Protein AF-A0A2S9GQW7-F1 (afdb_monomer_lite)

Sequence (70 aa):
DALARTHSALAGYAEVMRRHDVAAVRMVATSAARDVANRDQFFAMTSDVLGAVVPGAVAEVITGTEEAEL

Radius of gyration: 12.33 Å; chains: 1; bounding box: 27×32×24 Å

Foldseek 3Di:
DVLVVVLVVLLVVLVVLQVVLPADDAAEDEPVLVPPPVNVVQFVSQQVRCCSRYNPDTYDYDYPVVVVVD

Secondary structure (DSSP, 8-state):
-HHHHHHHHHHHHHHHHHHTT------EE-HHHHT-TTHHHHHHHHHHHHHTTSTT---EE--HHHHHH-

Structure (mmCIF, N/CA/C/O backbone):
data_AF-A0A2S9GQW7-F1
#
_entry.id   AF-A0A2S9GQW7-F1
#
loop_
_atom_site.group_PDB
_atom_site.id
_atom_site.type_symbol
_atom_site.label_atom_id
_atom_site.label_alt_id
_atom_site.label_comp_id
_atom_site.label_asym_id
_atom_site.label_entity_id
_atom_site.label_seq_id
_atom_site.pdbx_PDB_ins_code
_atom_site.Cartn_x
_atom_site.Cartn_y
_atom_site.Cartn_z
_atom_site.occupancy
_atom_site.B_iso_or_equiv
_atom_site.auth_seq_id
_atom_site.auth_comp_id
_atom_site.auth_asym_id
_atom_site.auth_atom_id
_atom_site.pdbx_PDB_model_num
ATOM 1 N N . ASP A 1 1 ? 15.553 -7.287 -9.166 1.00 81.31 1 ASP A N 1
ATOM 2 C CA . ASP A 1 1 ? 15.178 -5.853 -9.160 1.00 81.31 1 ASP A CA 1
ATOM 3 C C . ASP A 1 1 ? 14.396 -5.456 -7.922 1.00 81.31 1 ASP A C 1
ATOM 5 O O . ASP A 1 1 ? 13.880 -6.327 -7.226 1.00 81.31 1 ASP A O 1
ATOM 9 N N . ALA A 1 2 ? 14.342 -4.156 -7.618 1.00 83.62 2 ALA A N 1
ATOM 10 C CA . ALA A 1 2 ? 13.674 -3.631 -6.424 1.00 83.62 2 ALA A CA 1
ATOM 11 C C . ALA A 1 2 ? 12.190 -4.030 -6.360 1.00 83.62 2 ALA A C 1
ATOM 13 O O . ALA A 1 2 ? 11.735 -4.498 -5.321 1.00 83.62 2 ALA A O 1
ATOM 14 N N . LEU A 1 3 ? 11.479 -3.963 -7.491 1.00 85.31 3 LEU A N 1
ATOM 15 C CA . LEU A 1 3 ? 10.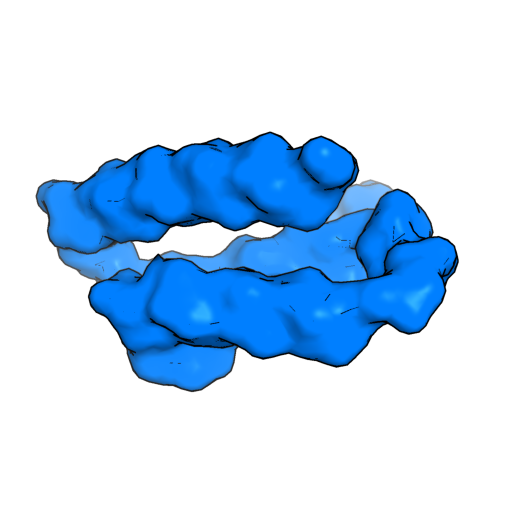058 -4.302 -7.566 1.00 85.31 3 LEU A CA 1
ATOM 16 C C . LEU A 1 3 ? 9.766 -5.767 -7.200 1.00 85.31 3 LEU A C 1
ATOM 18 O O . LEU A 1 3 ? 8.813 -6.038 -6.478 1.00 85.31 3 LEU A O 1
ATOM 22 N N . ALA A 1 4 ? 10.612 -6.706 -7.633 1.00 88.75 4 ALA A N 1
ATOM 23 C CA . ALA A 1 4 ? 10.444 -8.127 -7.320 1.00 88.75 4 ALA A CA 1
ATOM 24 C C . ALA A 1 4 ? 10.589 -8.412 -5.814 1.00 88.75 4 ALA A C 1
ATOM 26 O O . ALA A 1 4 ? 9.859 -9.234 -5.260 1.00 88.75 4 ALA A O 1
ATOM 27 N N . ARG A 1 5 ? 11.501 -7.701 -5.134 1.00 91.06 5 ARG A N 1
ATOM 28 C CA . ARG A 1 5 ? 11.642 -7.801 -3.673 1.00 91.06 5 ARG A CA 1
ATOM 29 C C . ARG A 1 5 ? 10.419 -7.231 -2.960 1.00 91.06 5 ARG A C 1
ATOM 31 O O . ARG A 1 5 ? 9.926 -7.860 -2.029 1.00 91.06 5 ARG A O 1
ATOM 38 N N . THR A 1 6 ? 9.904 -6.094 -3.427 1.00 90.69 6 THR A N 1
ATOM 39 C CA . THR A 1 6 ? 8.676 -5.496 -2.890 1.00 90.69 6 THR A CA 1
ATOM 40 C C . THR A 1 6 ? 7.479 -6.426 -3.059 1.00 90.69 6 THR A C 1
ATOM 42 O O . THR A 1 6 ? 6.753 -6.654 -2.097 1.00 90.69 6 THR A O 1
ATOM 45 N N . HIS A 1 7 ? 7.318 -7.026 -4.240 1.00 92.62 7 HIS A N 1
ATOM 46 C CA . HIS A 1 7 ? 6.270 -8.011 -4.497 1.00 92.62 7 HIS A CA 1
ATOM 47 C C . HIS A 1 7 ? 6.354 -9.196 -3.527 1.00 92.62 7 HIS A C 1
ATOM 49 O O . HIS A 1 7 ? 5.361 -9.553 -2.902 1.00 92.62 7 HIS A O 1
ATOM 55 N N . SER A 1 8 ? 7.548 -9.773 -3.344 1.00 94.81 8 SER A N 1
ATOM 56 C CA . SER A 1 8 ? 7.731 -10.903 -2.425 1.00 94.81 8 SER A CA 1
ATOM 57 C C . SER A 1 8 ? 7.361 -10.555 -0.981 1.00 94.81 8 SER A C 1
ATOM 59 O O . SER A 1 8 ? 6.768 -11.383 -0.293 1.00 94.81 8 SER A O 1
ATOM 61 N N . ALA A 1 9 ? 7.706 -9.353 -0.512 1.00 94.69 9 ALA A N 1
ATOM 62 C CA . ALA A 1 9 ? 7.342 -8.902 0.828 1.00 94.69 9 ALA A CA 1
ATOM 63 C C . ALA A 1 9 ? 5.827 -8.683 0.959 1.00 94.69 9 ALA A C 1
ATOM 65 O O . ALA A 1 9 ? 5.211 -9.149 1.917 1.00 94.69 9 ALA A O 1
ATOM 66 N N . LEU A 1 10 ? 5.215 -8.030 -0.034 1.00 94.88 10 LEU A N 1
ATOM 67 C CA . LEU A 1 10 ? 3.784 -7.745 -0.041 1.00 94.88 10 LEU A CA 1
ATOM 68 C C . LEU A 1 10 ? 2.942 -9.024 -0.087 1.00 94.88 10 LEU A C 1
ATOM 70 O O . LEU A 1 10 ? 1.954 -9.124 0.633 1.00 94.88 10 LEU A O 1
ATOM 74 N N . ALA A 1 11 ? 3.363 -10.027 -0.862 1.00 96.19 11 ALA A N 1
ATOM 75 C CA . ALA A 1 11 ? 2.713 -11.335 -0.897 1.00 96.19 11 ALA A CA 1
ATOM 76 C C . ALA A 1 11 ? 2.727 -12.023 0.480 1.00 96.19 11 ALA A C 1
ATOM 78 O O . ALA A 1 11 ? 1.732 -12.625 0.885 1.00 96.19 11 ALA A O 1
ATOM 79 N N . GLY A 1 12 ? 3.827 -11.886 1.230 1.00 95.88 12 GLY A N 1
ATOM 80 C CA . GLY A 1 12 ? 3.915 -12.359 2.612 1.00 95.88 12 GLY A CA 1
ATOM 81 C C . GLY A 1 12 ? 2.914 -11.661 3.534 1.00 95.88 12 GLY A C 1
ATOM 82 O O . GLY A 1 12 ? 2.220 -12.324 4.304 1.00 95.88 12 GLY A O 1
ATOM 83 N N . TYR A 1 13 ? 2.775 -10.337 3.420 1.00 95.50 13 TYR A N 1
ATOM 84 C CA . TYR A 1 13 ? 1.772 -9.595 4.187 1.00 95.50 13 TYR A CA 1
ATOM 85 C C . TYR A 1 13 ? 0.340 -9.955 3.795 1.00 95.50 13 TYR A C 1
ATOM 87 O O . TYR A 1 13 ? -0.488 -10.144 4.680 1.00 95.50 13 TYR A O 1
ATOM 95 N N . ALA A 1 14 ? 0.049 -10.122 2.506 1.00 95.44 14 ALA A N 1
ATOM 96 C CA . ALA A 1 14 ? -1.273 -10.526 2.039 1.00 95.44 14 ALA A CA 1
ATOM 97 C C . ALA A 1 14 ? -1.683 -11.909 2.572 1.00 95.44 14 ALA A C 1
ATOM 99 O O . ALA A 1 14 ? -2.835 -12.112 2.948 1.00 95.44 14 ALA A O 1
ATOM 100 N N . GLU A 1 15 ? -0.744 -12.854 2.666 1.00 96.00 15 GLU A N 1
ATOM 101 C CA . GLU A 1 15 ? -0.987 -14.152 3.304 1.00 96.00 15 GLU A CA 1
ATOM 102 C C . GLU A 1 15 ? -1.339 -14.000 4.791 1.00 96.00 15 GLU A C 1
ATOM 104 O O . GLU A 1 15 ? -2.296 -14.617 5.257 1.00 96.00 15 GLU A O 1
ATOM 109 N N . VAL A 1 16 ? -0.616 -13.153 5.532 1.00 96.50 16 VAL A N 1
ATOM 110 C CA . VAL A 1 16 ? -0.934 -12.855 6.939 1.00 96.50 16 VAL A CA 1
ATOM 111 C C . VAL A 1 16 ? -2.318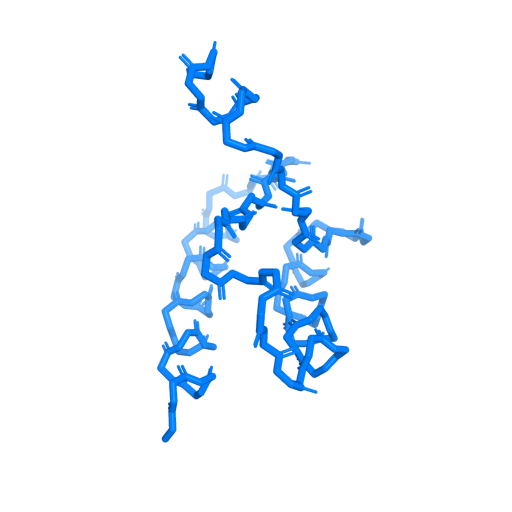 -12.212 7.055 1.00 96.50 16 VAL A C 1
ATOM 113 O O . VAL A 1 16 ? -3.129 -12.655 7.862 1.00 96.50 16 VAL A O 1
ATOM 116 N N . MET A 1 17 ? -2.631 -11.222 6.216 1.00 95.88 17 MET A N 1
ATOM 117 C CA . MET A 1 17 ? -3.931 -10.548 6.220 1.00 95.88 17 MET A CA 1
ATOM 118 C C . MET A 1 17 ? -5.087 -11.514 5.937 1.00 95.88 17 MET A C 1
ATOM 120 O O . MET A 1 17 ? -6.099 -11.462 6.631 1.00 95.88 17 MET A O 1
ATOM 124 N N . ARG A 1 18 ? -4.920 -12.437 4.977 1.00 93.56 18 ARG A N 1
ATOM 125 C CA . ARG A 1 18 ? -5.920 -13.478 4.690 1.00 93.56 18 ARG A CA 1
ATOM 126 C C . ARG A 1 18 ? -6.126 -14.431 5.861 1.00 93.56 18 ARG A C 1
ATOM 128 O O . ARG A 1 18 ? -7.256 -14.799 6.138 1.00 93.56 18 ARG A O 1
ATOM 135 N N . ARG A 1 19 ? -5.061 -14.822 6.568 1.00 95.81 19 ARG A N 1
ATOM 136 C CA . ARG A 1 19 ? -5.174 -15.699 7.751 1.00 95.81 19 ARG A CA 1
ATOM 137 C C . ARG A 1 19 ? -5.916 -15.055 8.918 1.00 95.81 19 ARG A C 1
ATOM 139 O O . ARG A 1 19 ? -6.400 -15.775 9.784 1.00 95.81 19 ARG A O 1
ATOM 146 N N . HIS A 1 20 ? -5.948 -13.727 8.963 1.00 95.56 20 HIS A N 1
ATOM 147 C CA . HIS A 1 20 ? -6.581 -12.952 10.025 1.00 95.56 20 HIS A CA 1
ATOM 148 C C . HIS A 1 20 ? -7.900 -12.293 9.595 1.00 95.56 20 HIS A C 1
ATOM 150 O O . HIS A 1 20 ? -8.397 -11.448 10.334 1.00 95.56 20 HIS A O 1
ATOM 156 N N . ASP A 1 21 ? -8.450 -12.654 8.427 1.00 93.38 21 ASP A N 1
ATOM 157 C CA . ASP A 1 21 ? -9.714 -12.121 7.897 1.00 93.38 21 ASP A CA 1
ATOM 158 C C . ASP A 1 21 ? -9.786 -10.580 7.931 1.00 93.38 21 ASP A C 1
ATOM 160 O O . ASP A 1 21 ? -10.776 -9.974 8.347 1.00 93.38 21 ASP A O 1
ATOM 164 N N . VAL A 1 22 ? -8.698 -9.920 7.516 1.00 94.56 22 VAL A N 1
ATOM 165 C CA . VAL A 1 22 ? -8.610 -8.453 7.500 1.00 94.56 22 VAL A CA 1
ATOM 166 C C . VAL A 1 22 ? -9.690 -7.861 6.590 1.00 94.56 22 VAL A C 1
ATOM 168 O O . VAL A 1 22 ? -9.695 -8.085 5.384 1.00 94.56 22 VAL A O 1
ATOM 171 N N . ALA A 1 23 ? -10.575 -7.047 7.170 1.00 91.44 23 ALA A N 1
ATOM 172 C CA . ALA A 1 23 ? -11.700 -6.440 6.457 1.00 91.44 23 ALA A CA 1
ATOM 173 C C . ALA A 1 23 ? -11.339 -5.160 5.680 1.00 91.44 23 ALA A C 1
ATOM 175 O O . ALA A 1 23 ? -12.079 -4.751 4.787 1.00 91.44 23 ALA A O 1
ATOM 176 N N . ALA A 1 24 ? -10.229 -4.503 6.030 1.00 92.31 24 ALA A N 1
ATOM 177 C CA . ALA A 1 24 ? -9.777 -3.272 5.390 1.00 92.31 24 ALA A CA 1
ATOM 178 C C . ALA A 1 24 ? -8.252 -3.146 5.457 1.00 92.31 24 ALA A C 1
ATOM 180 O O . ALA A 1 24 ? -7.638 -3.445 6.480 1.00 92.31 24 ALA A O 1
ATOM 181 N N . VAL A 1 25 ? -7.647 -2.657 4.375 1.00 94.12 25 VAL A N 1
ATOM 182 C CA . VAL A 1 25 ? -6.209 -2.392 4.287 1.00 94.12 25 VAL A CA 1
ATOM 183 C C . VAL A 1 25 ? -5.981 -1.045 3.613 1.00 94.12 25 VAL A C 1
ATOM 185 O O . VAL A 1 25 ? -6.637 -0.722 2.627 1.00 94.12 25 VAL A O 1
ATOM 188 N N . ARG A 1 26 ? -5.035 -0.268 4.143 1.00 94.06 26 ARG A N 1
ATOM 189 C CA . ARG A 1 26 ? -4.535 0.961 3.523 1.00 94.06 26 ARG A CA 1
ATOM 190 C C . ARG A 1 26 ? -3.032 0.815 3.343 1.00 94.06 26 ARG A C 1
ATOM 192 O O . ARG A 1 26 ? -2.283 0.844 4.317 1.00 94.06 26 ARG A O 1
ATOM 199 N N . MET A 1 27 ? -2.600 0.610 2.103 1.00 92.62 27 MET A N 1
ATOM 200 C CA . MET A 1 27 ? -1.182 0.551 1.758 1.00 92.62 27 MET A CA 1
ATOM 201 C C . MET A 1 27 ? -0.718 1.939 1.338 1.00 92.62 27 MET A C 1
ATOM 203 O O . MET A 1 27 ? -1.196 2.473 0.344 1.00 92.62 27 MET A O 1
ATOM 207 N N . VAL A 1 28 ? 0.244 2.496 2.068 1.00 91.94 28 VAL A N 1
ATOM 208 C CA . VAL A 1 28 ? 0.853 3.786 1.734 1.00 91.94 28 VAL A CA 1
ATOM 209 C C . VAL A 1 28 ? 2.256 3.591 1.180 1.00 91.94 28 VAL A C 1
ATOM 211 O O . VAL A 1 28 ? 3.029 2.760 1.657 1.00 91.94 28 VAL A O 1
ATOM 214 N N . ALA A 1 29 ? 2.580 4.371 0.161 1.00 88.31 29 ALA A N 1
ATOM 215 C CA . ALA A 1 29 ? 3.896 4.461 -0.429 1.00 88.31 29 ALA A CA 1
ATOM 216 C C . ALA A 1 29 ? 4.379 5.914 -0.329 1.00 88.31 29 ALA A C 1
ATOM 218 O O . ALA A 1 29 ? 3.650 6.852 -0.648 1.00 88.31 29 ALA A O 1
ATOM 219 N N . THR A 1 30 ? 5.599 6.111 0.157 1.00 86.44 30 THR A N 1
ATOM 220 C CA . THR A 1 30 ? 6.131 7.444 0.466 1.00 86.44 30 THR A CA 1
ATOM 221 C C . THR A 1 30 ? 7.062 7.926 -0.651 1.00 86.44 30 THR A C 1
ATOM 223 O O . THR A 1 30 ? 6.940 7.486 -1.798 1.00 86.44 30 THR A O 1
ATOM 226 N N . SER A 1 31 ? 7.973 8.857 -0.355 1.00 74.12 31 SER A N 1
ATOM 227 C CA . SER A 1 31 ? 8.872 9.516 -1.321 1.00 74.12 31 SER A CA 1
ATOM 228 C C . SER A 1 31 ? 9.498 8.578 -2.368 1.00 74.12 31 SER A C 1
ATOM 230 O O . SER A 1 31 ? 9.497 8.905 -3.552 1.00 74.12 31 SER A O 1
ATOM 232 N N . ALA A 1 32 ? 9.925 7.374 -1.976 1.00 70.81 32 ALA A N 1
ATOM 233 C CA . ALA A 1 32 ? 10.553 6.397 -2.869 1.00 70.81 32 ALA A CA 1
ATOM 234 C C . ALA A 1 32 ? 9.644 5.870 -3.998 1.00 70.81 32 ALA A C 1
ATOM 236 O O . ALA A 1 32 ? 10.157 5.395 -5.008 1.00 70.81 32 ALA A O 1
ATOM 237 N N . ALA A 1 33 ? 8.317 5.937 -3.852 1.00 68.50 33 ALA A N 1
ATOM 238 C CA . ALA A 1 33 ? 7.369 5.491 -4.875 1.00 68.50 33 ALA A CA 1
ATOM 239 C C . ALA A 1 33 ? 7.005 6.585 -5.892 1.00 68.50 33 ALA A C 1
ATOM 241 O O . ALA A 1 33 ? 6.466 6.273 -6.955 1.00 68.50 33 ALA A O 1
ATOM 242 N N . ARG A 1 34 ? 7.318 7.857 -5.595 1.00 65.81 34 ARG A N 1
ATOM 243 C CA . ARG A 1 34 ? 7.057 8.996 -6.494 1.00 65.81 34 ARG A CA 1
ATOM 244 C C . ARG A 1 34 ? 7.942 8.965 -7.736 1.00 65.81 34 ARG A C 1
ATOM 246 O O . ARG A 1 34 ? 7.460 9.259 -8.825 1.00 65.81 34 ARG A O 1
ATOM 253 N N . ASP A 1 35 ? 9.193 8.544 -7.564 1.00 64.69 35 ASP A N 1
ATOM 254 C CA . ASP A 1 35 ? 10.242 8.611 -8.591 1.00 64.69 35 ASP A CA 1
ATOM 255 C C . ASP A 1 35 ? 10.472 7.276 -9.319 1.00 64.69 35 ASP A C 1
ATOM 257 O O . ASP A 1 35 ? 11.466 7.084 -10.024 1.00 64.69 35 ASP A O 1
ATOM 261 N N . VAL A 1 36 ? 9.562 6.312 -9.161 1.00 63.69 36 VAL A N 1
ATOM 262 C CA . VAL A 1 36 ? 9.685 5.015 -9.830 1.00 63.69 36 VAL A CA 1
ATOM 263 C C . VAL A 1 36 ? 9.293 5.193 -11.292 1.00 63.69 36 VAL A C 1
ATOM 265 O O . VAL A 1 36 ? 8.121 5.377 -11.610 1.00 63.69 36 VAL A O 1
ATOM 268 N N . ALA A 1 37 ? 10.264 5.068 -12.202 1.00 69.81 37 ALA A N 1
ATOM 269 C CA . ALA A 1 37 ? 10.021 5.078 -13.651 1.00 69.81 37 ALA A CA 1
ATOM 270 C C . ALA A 1 37 ? 8.944 4.059 -14.088 1.00 69.81 37 ALA A C 1
ATOM 272 O O . ALA A 1 37 ? 8.269 4.249 -15.093 1.00 69.81 37 ALA A O 1
ATOM 273 N N . ASN A 1 38 ? 8.740 3.014 -13.282 1.00 76.25 38 ASN A N 1
ATOM 274 C CA . ASN A 1 38 ? 7.746 1.962 -13.473 1.00 76.25 38 ASN A CA 1
ATOM 275 C C . ASN A 1 38 ? 6.553 2.095 -12.504 1.00 76.25 38 ASN A C 1
ATOM 277 O O . ASN A 1 38 ? 6.062 1.079 -12.005 1.00 76.25 38 ASN A O 1
ATOM 281 N N . ARG A 1 39 ? 6.104 3.315 -12.170 1.00 83.38 39 ARG A N 1
ATOM 282 C CA . ARG A 1 39 ? 5.033 3.524 -1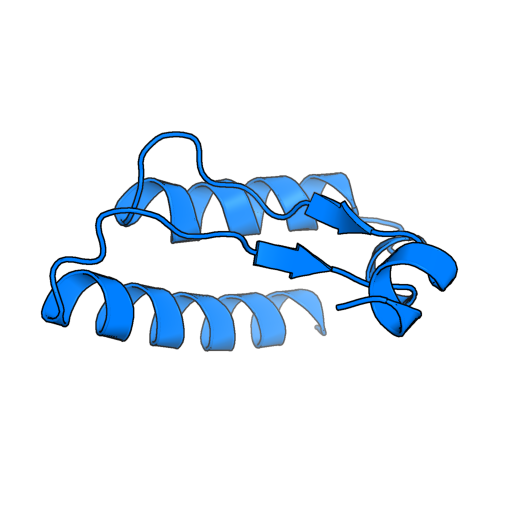1.175 1.00 83.38 39 ARG A CA 1
ATOM 283 C C . ARG A 1 39 ? 3.789 2.688 -11.474 1.00 83.38 39 ARG A C 1
ATOM 285 O O . ARG A 1 39 ? 3.223 2.091 -10.569 1.00 83.38 39 ARG A O 1
ATOM 292 N N . ASP A 1 40 ? 3.401 2.594 -12.744 1.00 87.19 40 ASP A N 1
ATOM 293 C CA . ASP A 1 40 ? 2.197 1.865 -13.148 1.00 87.19 40 ASP A CA 1
ATOM 294 C C . ASP A 1 40 ? 2.358 0.366 -12.889 1.00 87.19 40 ASP A C 1
ATOM 296 O O . ASP A 1 40 ? 1.433 -0.290 -12.420 1.00 87.19 40 ASP A O 1
ATOM 300 N N . GLN A 1 41 ? 3.570 -0.161 -13.088 1.00 89.38 41 GLN A N 1
ATOM 301 C CA . GLN A 1 41 ? 3.916 -1.538 -12.745 1.00 89.38 41 GLN A CA 1
ATOM 302 C C . GLN A 1 41 ? 3.858 -1.774 -11.232 1.00 89.38 41 GLN A C 1
ATOM 304 O O . GLN A 1 41 ? 3.440 -2.842 -10.789 1.00 89.38 41 GLN A O 1
ATOM 309 N N . PHE A 1 42 ? 4.272 -0.786 -10.435 1.00 89.69 42 PHE A N 1
ATOM 310 C CA . PHE A 1 42 ? 4.153 -0.841 -8.982 1.00 89.69 42 PHE A CA 1
ATOM 311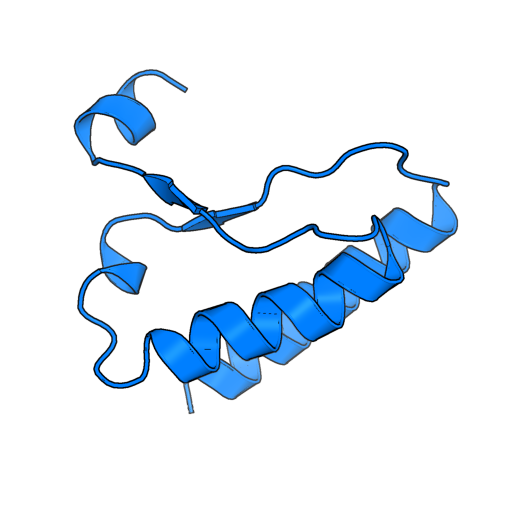 C C . PHE A 1 42 ? 2.686 -0.854 -8.546 1.00 89.69 42 PHE A C 1
ATOM 313 O O . PHE A 1 42 ? 2.294 -1.767 -7.825 1.00 89.69 42 PHE A O 1
ATOM 320 N N . PHE A 1 43 ? 1.861 0.079 -9.027 1.00 91.88 43 PHE A N 1
ATOM 321 C CA . PHE A 1 43 ? 0.441 0.121 -8.675 1.00 91.88 43 PHE A CA 1
ATOM 322 C C . PHE A 1 43 ? -0.297 -1.144 -9.114 1.00 91.88 43 PHE A C 1
ATOM 324 O O . PHE A 1 43 ? -0.999 -1.731 -8.295 1.00 91.88 43 PHE A O 1
ATOM 331 N N . ALA A 1 44 ? -0.073 -1.617 -10.344 1.00 93.25 44 ALA A N 1
ATOM 332 C CA . ALA A 1 44 ? -0.648 -2.868 -10.836 1.00 93.25 44 ALA A CA 1
ATOM 333 C C . ALA A 1 44 ? -0.263 -4.054 -9.938 1.00 93.25 44 ALA A C 1
ATOM 335 O O . ALA A 1 44 ? -1.135 -4.765 -9.451 1.00 93.25 44 ALA A O 1
ATOM 336 N N . MET A 1 45 ? 1.025 -4.193 -9.608 1.00 94.12 45 MET A N 1
ATOM 337 C CA . MET A 1 45 ? 1.502 -5.246 -8.709 1.00 94.12 45 MET A CA 1
ATOM 338 C C . MET A 1 45 ? 0.846 -5.169 -7.323 1.00 94.12 45 MET A C 1
ATOM 340 O O . MET A 1 45 ? 0.436 -6.191 -6.777 1.00 94.12 45 MET A O 1
ATOM 344 N N . THR A 1 46 ? 0.710 -3.969 -6.749 1.00 94.69 46 THR A N 1
ATOM 345 C CA . THR A 1 46 ? 0.062 -3.810 -5.436 1.00 94.69 46 THR A CA 1
ATOM 346 C C . THR A 1 46 ? -1.432 -4.104 -5.488 1.00 94.69 46 THR A C 1
ATOM 348 O O . THR A 1 46 ? -1.952 -4.718 -4.561 1.00 94.69 46 THR A O 1
ATOM 351 N N . SER A 1 47 ? -2.097 -3.722 -6.581 1.00 95.50 47 SER A N 1
ATOM 352 C CA . SER A 1 47 ? -3.508 -4.006 -6.839 1.00 95.50 47 SER A CA 1
ATOM 353 C C . SER A 1 47 ? -3.758 -5.509 -6.938 1.00 95.50 47 SER A C 1
ATOM 355 O O . SER A 1 47 ? -4.694 -6.016 -6.327 1.00 95.50 47 SER A O 1
ATOM 357 N N . ASP A 1 48 ? -2.902 -6.242 -7.653 1.00 95.56 48 ASP A N 1
ATOM 358 C CA . ASP A 1 48 ? -3.031 -7.694 -7.811 1.00 95.56 48 ASP A CA 1
ATOM 359 C C . ASP A 1 48 ? -2.890 -8.426 -6.468 1.00 95.56 48 ASP A C 1
ATOM 361 O O . ASP A 1 48 ? -3.668 -9.326 -6.148 1.00 95.56 48 ASP A O 1
ATOM 365 N N . VAL A 1 49 ? -1.909 -8.025 -5.653 1.00 96.00 49 VAL A N 1
ATOM 366 C CA . VAL A 1 49 ? -1.629 -8.690 -4.374 1.00 96.00 49 VAL A CA 1
ATOM 367 C C . VAL A 1 49 ? -2.655 -8.320 -3.300 1.00 96.00 49 VAL A C 1
ATOM 369 O O . VAL A 1 49 ? -3.153 -9.202 -2.599 1.00 96.00 49 VAL A O 1
ATOM 372 N N . LEU A 1 50 ? -2.980 -7.034 -3.149 1.00 95.44 50 LEU A N 1
ATOM 373 C CA . LEU A 1 50 ? -3.916 -6.569 -2.123 1.00 95.44 50 LEU A CA 1
ATOM 374 C C . LEU A 1 50 ? -5.373 -6.819 -2.500 1.00 95.44 50 LEU A C 1
ATOM 376 O O . LEU A 1 50 ? -6.176 -7.095 -1.612 1.00 95.44 50 LEU A O 1
ATOM 380 N N . GLY A 1 51 ? -5.706 -6.795 -3.792 1.00 94.06 51 GLY A N 1
ATOM 381 C CA . GLY A 1 51 ? -7.035 -7.130 -4.300 1.00 94.06 51 GLY A CA 1
ATOM 382 C C . GLY A 1 51 ? -7.474 -8.553 -3.951 1.00 94.06 51 GLY A C 1
ATOM 383 O O . GLY A 1 51 ? -8.666 -8.806 -3.793 1.00 94.06 51 GLY A O 1
ATOM 384 N N . ALA A 1 52 ? -6.518 -9.470 -3.755 1.00 92.69 52 ALA A N 1
ATOM 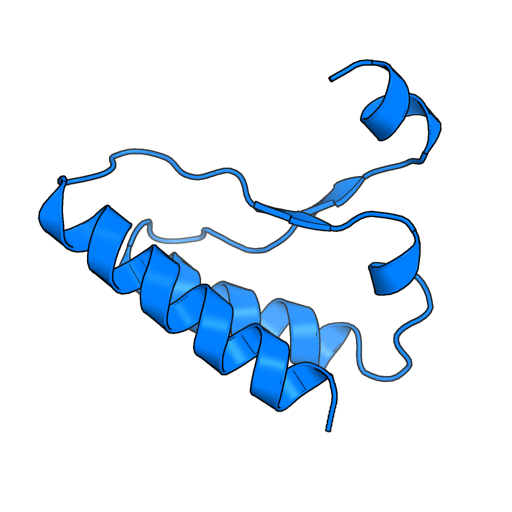385 C CA . ALA A 1 52 ? -6.775 -10.822 -3.258 1.00 92.69 52 ALA A CA 1
ATOM 386 C C . ALA A 1 52 ? -7.153 -10.876 -1.763 1.00 92.69 52 ALA A C 1
ATOM 388 O O . ALA A 1 52 ? -7.620 -11.912 -1.289 1.00 92.69 52 ALA A O 1
ATOM 389 N N . VAL A 1 53 ? -6.927 -9.790 -1.017 1.00 93.81 53 VAL A N 1
ATOM 390 C CA . VAL A 1 53 ? -7.309 -9.635 0.395 1.00 93.81 53 VAL A CA 1
ATOM 391 C C . VAL A 1 53 ? -8.578 -8.793 0.502 1.00 93.81 53 VAL A C 1
ATOM 393 O O . VAL A 1 53 ? -9.578 -9.243 1.051 1.00 93.81 53 VAL A O 1
ATOM 396 N N . VAL A 1 54 ? -8.539 -7.577 -0.045 1.00 93.75 54 VAL A N 1
ATOM 397 C CA . VAL A 1 54 ? -9.631 -6.602 -0.017 1.00 93.75 54 VAL A CA 1
ATOM 398 C C . VAL A 1 54 ? -9.871 -6.127 -1.452 1.00 93.75 54 VAL A C 1
ATOM 400 O O . VAL A 1 54 ? -8.994 -5.479 -2.028 1.00 93.75 54 VAL A O 1
ATOM 403 N N . PRO A 1 55 ? -11.038 -6.420 -2.055 1.00 93.69 55 PRO A N 1
ATOM 404 C CA . PRO A 1 55 ? -11.338 -5.996 -3.418 1.00 93.69 55 PRO A CA 1
ATOM 405 C C . PRO A 1 55 ? -11.177 -4.483 -3.605 1.00 93.69 55 PRO A C 1
ATOM 407 O O . PRO A 1 55 ? -11.727 -3.691 -2.842 1.00 93.69 55 PRO A O 1
ATOM 410 N N . GLY A 1 56 ? -10.430 -4.085 -4.636 1.00 91.88 56 GLY A N 1
ATOM 411 C CA . GLY A 1 56 ? -10.163 -2.678 -4.952 1.00 91.88 56 GLY A CA 1
ATOM 412 C C . GLY A 1 56 ? -9.026 -2.033 -4.153 1.00 91.88 56 GLY A C 1
ATOM 413 O O . GLY A 1 56 ? -8.745 -0.857 -4.371 1.00 91.88 56 GLY A O 1
ATOM 414 N N . ALA A 1 57 ? -8.354 -2.770 -3.262 1.00 94.50 57 ALA A N 1
ATOM 415 C CA . ALA A 1 57 ? -7.189 -2.254 -2.554 1.00 94.50 57 ALA A CA 1
ATOM 416 C C . ALA A 1 57 ? -5.981 -2.102 -3.491 1.00 94.50 57 ALA A C 1
ATOM 418 O O . ALA A 1 57 ? -5.615 -3.021 -4.220 1.00 94.50 57 ALA A O 1
ATOM 419 N N . VAL A 1 58 ? -5.338 -0.940 -3.427 1.00 93.94 58 VAL A N 1
ATOM 420 C CA . VAL A 1 58 ? -4.146 -0.574 -4.199 1.00 93.94 58 VAL A CA 1
ATOM 421 C C . VAL A 1 58 ? -3.284 0.358 -3.350 1.00 93.94 58 VAL A C 1
ATOM 423 O O . VAL A 1 58 ? -3.787 0.992 -2.423 1.00 93.94 58 VAL A O 1
ATOM 426 N N . ALA A 1 59 ? -1.981 0.431 -3.625 1.00 92.19 59 ALA A N 1
ATOM 427 C CA . ALA A 1 59 ? -1.124 1.388 -2.940 1.00 92.19 59 ALA A CA 1
ATOM 428 C C . ALA A 1 59 ? -1.520 2.840 -3.247 1.00 92.19 59 ALA A C 1
ATOM 430 O O . ALA A 1 59 ? -1.807 3.194 -4.390 1.00 92.19 59 ALA A O 1
ATOM 431 N N . GLU A 1 60 ? -1.437 3.692 -2.232 1.00 90.62 60 GLU A N 1
ATOM 432 C CA . GLU A 1 60 ? -1.638 5.135 -2.323 1.00 90.62 60 GLU A CA 1
ATOM 433 C C . GLU A 1 60 ? -0.311 5.852 -2.088 1.00 90.62 60 GLU A C 1
ATOM 435 O O . GLU A 1 60 ? 0.434 5.509 -1.169 1.00 90.62 60 GLU A O 1
ATOM 440 N N . VAL A 1 61 ? -0.002 6.864 -2.900 1.00 88.50 61 VAL A N 1
ATOM 441 C CA . VAL A 1 61 ? 1.197 7.681 -2.686 1.00 88.50 61 VAL A CA 1
ATOM 442 C C . VAL A 1 61 ? 0.839 8.887 -1.841 1.00 88.50 61 VAL A C 1
ATOM 444 O O . VAL A 1 61 ? 0.109 9.762 -2.299 1.00 88.5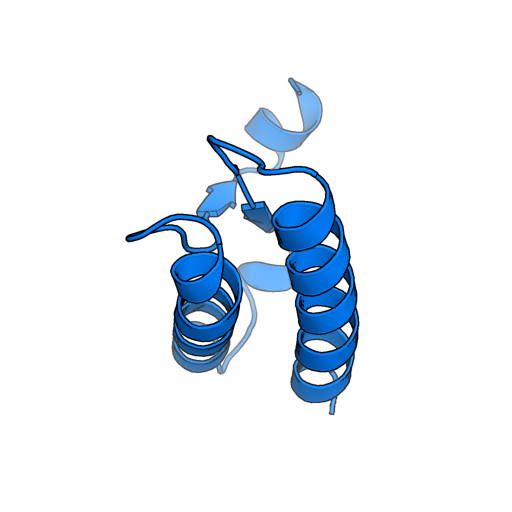0 61 VAL A O 1
ATOM 447 N N . ILE A 1 62 ? 1.406 8.955 -0.641 1.00 86.38 62 ILE A N 1
ATOM 448 C CA . ILE A 1 62 ? 1.214 10.089 0.265 1.00 86.38 62 ILE A CA 1
ATOM 449 C C . ILE A 1 62 ? 2.334 11.121 0.104 1.00 86.38 62 ILE A C 1
ATOM 451 O O . ILE A 1 62 ? 3.401 10.865 -0.472 1.00 86.38 62 ILE A O 1
ATOM 455 N N . THR A 1 63 ? 2.061 12.348 0.529 1.00 82.94 63 THR A N 1
ATOM 456 C CA . THR A 1 63 ? 3.043 13.432 0.650 1.00 82.94 63 THR A CA 1
ATOM 457 C C . THR A 1 63 ? 3.918 13.262 1.874 1.00 82.94 63 THR A C 1
ATOM 459 O O . THR A 1 63 ? 3.537 12.609 2.833 1.00 82.94 63 THR A O 1
ATOM 462 N N . GLY A 1 64 ? 5.114 13.858 1.837 1.00 79.94 64 GLY A N 1
ATOM 463 C CA . GLY A 1 64 ? 5.998 13.864 3.005 1.00 79.94 64 GLY A CA 1
ATOM 464 C C . GLY A 1 64 ? 5.385 14.612 4.193 1.00 79.94 64 GLY A C 1
ATOM 465 O O . GLY A 1 64 ? 5.686 14.296 5.334 1.00 79.94 64 GLY A O 1
ATOM 466 N N . THR A 1 65 ? 4.494 15.575 3.931 1.00 80.62 65 THR A N 1
ATOM 467 C CA . THR A 1 65 ? 3.704 16.234 4.977 1.00 80.62 65 THR A CA 1
ATOM 468 C C . THR A 1 65 ? 2.700 15.264 5.591 1.00 80.62 65 THR A C 1
ATOM 470 O O . THR A 1 65 ? 2.697 15.112 6.802 1.00 80.62 65 THR A O 1
ATOM 473 N N . GLU A 1 66 ? 1.923 14.546 4.773 1.00 79.94 66 GLU A N 1
ATOM 474 C CA . GLU A 1 66 ? 0.998 13.516 5.273 1.00 79.94 66 GLU A CA 1
ATOM 475 C C . GLU A 1 66 ? 1.733 12.375 5.992 1.00 79.94 66 GLU A C 1
ATOM 477 O O . GLU A 1 66 ? 1.246 11.872 6.994 1.00 79.94 66 GLU A O 1
ATOM 482 N N . GLU A 1 67 ? 2.918 11.975 5.521 1.00 79.81 67 GLU A N 1
ATOM 483 C CA . GLU A 1 67 ? 3.768 10.980 6.190 1.00 79.81 67 GLU A CA 1
ATOM 484 C C . GLU A 1 67 ? 4.208 11.440 7.587 1.00 79.81 67 GLU A C 1
ATOM 486 O O . GLU A 1 67 ? 4.306 10.616 8.489 1.00 79.81 67 GLU A O 1
ATOM 491 N N . ALA A 1 68 ? 4.447 12.740 7.782 1.00 79.44 68 ALA A N 1
ATOM 492 C CA . ALA A 1 68 ? 4.848 13.298 9.072 1.00 79.44 68 ALA A CA 1
ATOM 493 C C . ALA A 1 68 ? 3.686 13.450 10.075 1.00 79.44 68 ALA A C 1
ATOM 495 O O . ALA A 1 68 ? 3.936 13.671 11.259 1.00 79.44 68 ALA A O 1
ATOM 496 N N . GLU A 1 69 ? 2.438 13.366 9.609 1.00 82.00 69 GLU A N 1
ATOM 497 C CA . GLU A 1 69 ? 1.226 13.538 10.422 1.00 82.00 69 GLU A CA 1
ATOM 498 C C . GLU A 1 69 ? 0.565 12.208 10.844 1.00 82.00 69 GLU A C 1
ATOM 500 O O . GLU A 1 69 ? -0.332 12.231 11.690 1.00 82.00 69 GLU A O 1
ATOM 505 N N . LEU A 1 70 ? 0.986 11.071 10.268 1.00 79.06 70 LEU A N 1
ATOM 506 C CA . LEU A 1 70 ? 0.482 9.715 10.561 1.00 79.06 70 LEU A CA 1
ATOM 507 C C . LEU A 1 70 ? 1.191 9.058 11.753 1.00 79.06 70 LEU A C 1
ATOM 509 O O . LEU A 1 70 ? 0.480 8.370 12.522 1.00 79.06 70 LEU A O 1
#

pLDDT: mean 88.33, std 8.57, range [63.69, 96.5]